Protein AF-A0A182H5F4-F1 (afdb_monomer_lite)

Secondary structure (DSSP, 8-state):
-EETT-TTTTTHHHHHHHHHHHHTT------EETT--TT-TTTHHHHHHHHHHHHHHHHTTT-GGGS---------

Radius of gyration: 20.17 Å; chains: 1; bounding box: 49×28×60 Å

Structure (mmCIF, N/CA/C/O backbone):
data_AF-A0A182H5F4-F1
#
_entry.id   AF-A0A182H5F4-F1
#
loop_
_atom_site.group_PDB
_atom_site.id
_atom_site.type_symbol
_atom_site.label_atom_id
_atom_site.label_alt_id
_atom_site.label_comp_id
_atom_site.label_asym_id
_atom_site.label_entity_id
_atom_site.label_seq_id
_atom_site.pdbx_PDB_ins_code
_atom_site.Cartn_x
_atom_site.Cartn_y
_atom_site.Cartn_z
_atom_site.occupancy
_atom_site.B_iso_or_equiv
_atom_site.auth_seq_id
_atom_site.auth_comp_id
_atom_site.auth_asym_id
_atom_site.auth_atom_id
_atom_site.pdbx_PDB_model_num
ATOM 1 N N . MET A 1 1 ? 1.869 -3.001 2.650 1.00 94.94 1 MET A N 1
ATOM 2 C CA . MET A 1 1 ? 2.995 -2.563 1.799 1.00 94.94 1 MET A CA 1
ATOM 3 C C . MET A 1 1 ? 2.907 -3.339 0.502 1.00 94.94 1 MET A C 1
ATOM 5 O O . MET A 1 1 ? 2.641 -4.530 0.589 1.00 94.94 1 MET A O 1
ATOM 9 N N . HIS A 1 2 ? 3.046 -2.696 -0.658 1.00 97.69 2 HIS A N 1
ATOM 10 C CA . HIS A 1 2 ? 2.959 -3.370 -1.963 1.00 97.69 2 HIS A CA 1
ATOM 11 C C . HIS A 1 2 ? 3.752 -2.598 -3.028 1.00 97.69 2 HIS A C 1
ATOM 13 O O . HIS A 1 2 ? 3.646 -1.371 -3.088 1.00 97.69 2 HIS A O 1
ATOM 19 N N . GLY A 1 3 ? 4.526 -3.291 -3.864 1.00 97.75 3 GLY A N 1
ATOM 20 C CA . GLY A 1 3 ? 5.127 -2.716 -5.071 1.00 97.75 3 GLY A CA 1
ATOM 21 C C . GLY A 1 3 ? 4.105 -2.566 -6.205 1.00 97.75 3 GLY A C 1
ATOM 22 O O . GLY A 1 3 ? 3.326 -3.482 -6.469 1.00 97.75 3 GLY A O 1
ATOM 23 N N . LEU A 1 4 ? 4.065 -1.412 -6.875 1.00 97.19 4 LEU A N 1
ATOM 24 C CA . LEU A 1 4 ? 3.122 -1.176 -7.980 1.00 97.19 4 LEU A CA 1
ATOM 25 C C . LEU A 1 4 ? 3.470 -1.986 -9.238 1.00 97.19 4 LEU A C 1
ATOM 27 O O . LEU A 1 4 ? 2.576 -2.271 -10.032 1.00 97.19 4 LEU A O 1
ATOM 31 N N . ALA A 1 5 ? 4.741 -2.354 -9.410 1.00 97.12 5 ALA A N 1
ATOM 32 C CA . ALA A 1 5 ? 5.241 -3.140 -10.534 1.00 97.12 5 ALA A CA 1
ATOM 33 C C . ALA A 1 5 ? 5.385 -4.638 -10.192 1.00 97.12 5 ALA A C 1
ATOM 35 O O . ALA A 1 5 ? 6.040 -5.383 -10.921 1.00 97.12 5 ALA A O 1
ATOM 36 N N . ASP A 1 6 ? 4.789 -5.099 -9.085 1.00 97.19 6 ASP A N 1
ATOM 37 C CA . ASP A 1 6 ? 4.788 -6.515 -8.716 1.00 97.19 6 ASP A CA 1
ATOM 38 C C . ASP A 1 6 ? 3.914 -7.335 -9.683 1.00 97.19 6 ASP A C 1
ATOM 40 O O . ASP A 1 6 ? 2.703 -7.129 -9.793 1.00 97.19 6 ASP A O 1
ATOM 44 N N . VAL A 1 7 ? 4.547 -8.280 -10.383 1.00 95.19 7 VAL A N 1
ATOM 45 C CA . VAL A 1 7 ? 3.902 -9.214 -11.317 1.00 95.19 7 VAL A CA 1
ATOM 46 C C . VAL A 1 7 ? 3.652 -10.602 -10.717 1.00 95.19 7 VAL A C 1
ATOM 48 O O . VAL A 1 7 ? 2.861 -11.357 -11.278 1.00 95.19 7 VAL A O 1
ATOM 51 N N . SER A 1 8 ? 4.300 -10.962 -9.601 1.00 96.75 8 SER A N 1
ATOM 52 C CA . SER A 1 8 ? 4.121 -12.266 -8.941 1.00 96.75 8 SER A CA 1
ATOM 53 C C . SER A 1 8 ? 2.941 -12.237 -7.970 1.00 96.75 8 SER A C 1
ATOM 55 O O . SER A 1 8 ? 2.148 -13.178 -7.923 1.00 96.75 8 SER A O 1
ATOM 57 N N . ALA A 1 9 ? 2.771 -11.123 -7.258 1.00 95.62 9 ALA A N 1
ATOM 58 C CA . ALA A 1 9 ? 1.590 -10.796 -6.480 1.00 95.62 9 ALA A CA 1
ATOM 59 C C . ALA A 1 9 ? 1.026 -9.459 -6.987 1.00 95.62 9 ALA A C 1
ATOM 61 O O . ALA A 1 9 ? 1.375 -8.408 -6.454 1.00 95.62 9 ALA A O 1
ATOM 62 N N . PRO A 1 10 ? 0.140 -9.467 -8.002 1.00 95.12 10 PRO A N 1
ATOM 63 C CA . PRO A 1 10 ? -0.357 -8.243 -8.620 1.00 95.12 10 PRO A CA 1
ATOM 64 C C . PRO A 1 10 ? -0.923 -7.232 -7.617 1.00 95.12 10 PRO A C 1
ATOM 66 O O . PRO A 1 10 ? -1.693 -7.587 -6.718 1.00 95.12 10 PRO A O 1
ATOM 69 N N . PHE A 1 11 ? -0.611 -5.950 -7.830 1.00 96.00 11 PHE A N 1
ATOM 70 C CA . PHE A 1 11 ? -1.063 -4.825 -6.996 1.00 96.00 11 PHE A CA 1
ATOM 71 C C . PHE A 1 11 ? -2.588 -4.797 -6.769 1.00 96.00 11 PHE A C 1
ATOM 73 O O . PHE A 1 11 ? -3.074 -4.356 -5.724 1.00 96.00 11 PHE A O 1
ATOM 80 N N . GLN A 1 12 ? -3.356 -5.347 -7.717 1.00 97.06 12 GLN A N 1
ATOM 81 C CA . GLN A 1 12 ? -4.810 -5.500 -7.636 1.00 97.06 12 GLN A CA 1
ATOM 82 C C . GLN A 1 12 ? -5.287 -6.232 -6.374 1.00 97.06 12 GLN A C 1
ATOM 84 O O . GLN A 1 12 ? -6.378 -5.936 -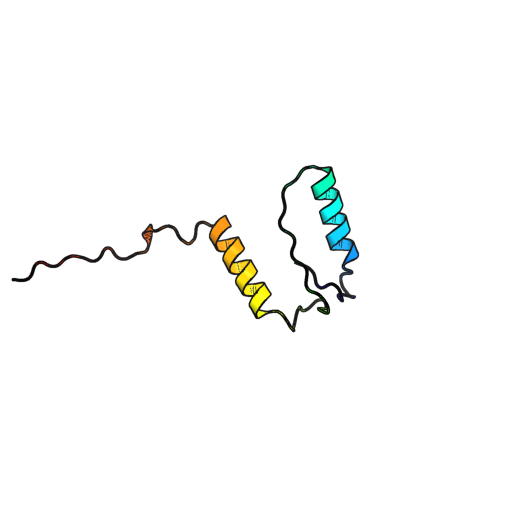5.889 1.00 97.06 12 GLN A O 1
ATOM 89 N N . HIS A 1 13 ? -4.504 -7.163 -5.823 1.00 96.31 13 HIS A N 1
ATOM 90 C CA . HIS A 1 13 ? -4.854 -7.832 -4.567 1.00 96.31 13 HIS A CA 1
ATOM 91 C C . HIS A 1 13 ? -4.874 -6.848 -3.391 1.00 96.31 13 HIS A C 1
ATOM 93 O O . HIS A 1 13 ? -5.827 -6.828 -2.611 1.00 96.31 13 HIS A O 1
ATOM 99 N N . GLY A 1 14 ? -3.856 -5.987 -3.295 1.00 96.00 14 GLY A N 1
ATOM 100 C CA . GLY A 1 14 ? -3.736 -5.009 -2.218 1.00 96.00 14 GLY A CA 1
ATOM 101 C C . GLY A 1 14 ? -4.868 -3.981 -2.231 1.00 96.00 14 GLY A C 1
ATOM 102 O O . GLY A 1 14 ? -5.457 -3.702 -1.188 1.00 96.00 14 GLY A O 1
ATOM 103 N N . ILE A 1 15 ? -5.225 -3.461 -3.409 1.00 97.62 15 ILE A N 1
ATOM 104 C CA . ILE A 1 15 ? -6.311 -2.473 -3.533 1.00 97.62 15 ILE A CA 1
ATOM 105 C C . ILE A 1 15 ? -7.707 -3.081 -3.351 1.00 97.62 15 ILE A C 1
ATOM 107 O O . ILE A 1 15 ? -8.597 -2.397 -2.852 1.00 97.62 15 ILE A O 1
ATOM 111 N N . GLN A 1 16 ? -7.914 -4.358 -3.694 1.00 98.31 16 GLN A N 1
ATOM 112 C CA . GLN A 1 16 ? -9.174 -5.051 -3.399 1.00 98.31 16 GLN A CA 1
ATOM 113 C C . GLN A 1 16 ? -9.380 -5.211 -1.890 1.00 98.31 16 GLN A C 1
ATOM 115 O O . GLN A 1 16 ? -10.471 -4.934 -1.393 1.00 98.31 16 GLN A O 1
ATOM 120 N N . LEU A 1 17 ? -8.328 -5.579 -1.150 1.00 97.75 17 LEU A N 1
ATOM 121 C CA . LEU A 1 17 ? -8.374 -5.617 0.312 1.00 97.75 17 LEU A CA 1
ATOM 122 C C . LEU A 1 17 ? -8.623 -4.223 0.904 1.00 97.75 17 LEU A C 1
ATOM 124 O O . LEU A 1 17 ? -9.479 -4.077 1.772 1.00 97.75 17 LEU A O 1
ATOM 128 N N . ALA A 1 18 ? -7.921 -3.196 0.413 1.00 98.25 18 ALA A N 1
ATOM 129 C CA . ALA A 1 18 ? -8.116 -1.818 0.866 1.00 98.25 18 ALA A CA 1
ATOM 130 C C . ALA A 1 18 ? -9.567 -1.355 0.663 1.00 98.25 18 ALA A C 1
ATOM 132 O O . ALA A 1 18 ? -10.166 -0.803 1.581 1.00 98.25 18 ALA A O 1
ATOM 133 N N . ARG A 1 19 ? -10.162 -1.655 -0.500 1.00 98.56 19 ARG A N 1
ATOM 134 C CA . ARG A 1 19 ? -11.576 -1.378 -0.775 1.00 98.56 19 ARG A CA 1
ATOM 135 C C . ARG A 1 19 ? -12.495 -2.066 0.237 1.00 98.56 19 ARG A C 1
ATOM 137 O O . ARG A 1 19 ? -13.364 -1.400 0.790 1.00 98.56 19 ARG A O 1
ATOM 144 N N . ALA A 1 20 ? -12.297 -3.359 0.494 1.00 98.69 20 ALA A N 1
ATOM 145 C CA . ALA A 1 20 ? -13.123 -4.107 1.441 1.00 98.69 20 ALA A CA 1
ATOM 146 C C . ALA A 1 20 ? -13.029 -3.539 2.872 1.00 98.69 20 ALA A C 1
ATOM 148 O O . ALA A 1 20 ? -14.052 -3.387 3.535 1.00 98.69 20 ALA A O 1
ATOM 149 N N . LEU A 1 21 ? -11.825 -3.159 3.320 1.00 98.69 21 LEU A N 1
ATOM 150 C CA . LEU A 1 21 ? -11.606 -2.512 4.622 1.00 98.69 21 LEU A CA 1
ATOM 151 C C . LEU A 1 21 ? -12.274 -1.130 4.705 1.00 98.69 21 LEU A C 1
ATOM 153 O O . LEU A 1 21 ? -12.829 -0.770 5.743 1.00 98.69 21 LEU A O 1
ATOM 157 N N . THR A 1 22 ? -12.252 -0.354 3.617 1.00 98.62 22 THR A N 1
ATOM 158 C CA . THR A 1 22 ? -12.967 0.927 3.540 1.00 98.62 22 THR A CA 1
ATOM 159 C C . THR A 1 22 ? -14.480 0.730 3.610 1.00 98.62 22 THR A C 1
ATOM 161 O O . THR A 1 22 ? -15.146 1.431 4.369 1.00 98.62 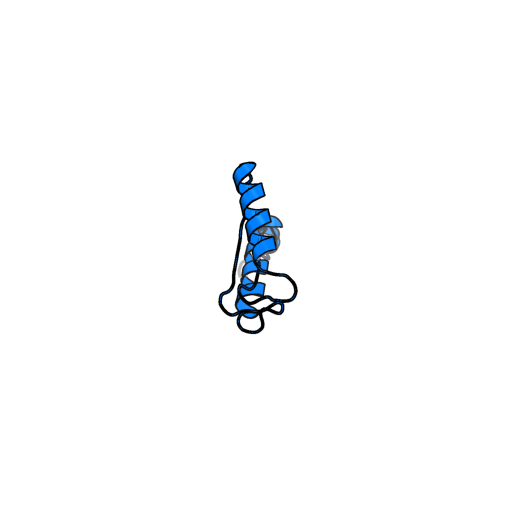22 THR A O 1
ATOM 164 N N . GLU A 1 23 ? -15.030 -0.230 2.863 1.00 98.75 23 GLU A N 1
ATOM 165 C CA . GLU A 1 23 ? -16.465 -0.548 2.872 1.00 98.75 23 GLU A CA 1
ATOM 166 C C . GLU A 1 23 ? -16.941 -1.036 4.254 1.00 98.75 23 GLU A C 1
ATOM 168 O O . GLU A 1 23 ? -18.073 -0.752 4.642 1.00 98.75 23 GLU A O 1
ATOM 173 N N . SER A 1 24 ? -16.075 -1.695 5.036 1.00 98.62 24 SER A N 1
ATOM 174 C CA . SER A 1 24 ? -16.362 -2.095 6.422 1.00 98.62 24 SER A CA 1
ATOM 175 C C . SER A 1 24 ? -16.111 -1.003 7.470 1.00 98.62 24 SER A C 1
ATOM 177 O O . SER A 1 24 ? -16.306 -1.250 8.660 1.00 98.62 24 SER A O 1
ATOM 179 N N . GLY A 1 25 ? -15.661 0.192 7.071 1.00 98.44 25 GLY A N 1
ATOM 180 C CA . GLY A 1 25 ? -15.337 1.288 7.991 1.00 98.44 25 GLY A CA 1
ATOM 181 C C . GLY A 1 25 ? -14.107 1.027 8.869 1.00 98.44 25 GLY A C 1
ATOM 182 O O . GLY A 1 25 ? -13.945 1.651 9.917 1.00 98.44 25 GLY A O 1
ATOM 183 N N . THR A 1 26 ? -13.240 0.091 8.478 1.00 98.50 26 THR A N 1
ATOM 184 C CA . THR A 1 26 ? -12.028 -0.252 9.223 1.00 98.50 26 THR A CA 1
ATOM 185 C C . THR A 1 26 ? -10.915 0.742 8.907 1.00 98.50 26 THR A C 1
ATOM 187 O O . THR A 1 26 ? -10.601 0.990 7.746 1.00 98.50 26 THR A O 1
ATOM 190 N N . ILE A 1 27 ? -10.282 1.297 9.943 1.00 97.94 27 ILE A N 1
ATOM 191 C CA . ILE A 1 27 ? -9.103 2.151 9.778 1.00 97.94 27 ILE A CA 1
ATOM 192 C C . ILE A 1 27 ? -7.881 1.271 9.519 1.00 97.94 27 ILE A C 1
ATOM 194 O O . ILE A 1 27 ? -7.624 0.320 10.254 1.00 97.94 27 ILE A O 1
ATOM 198 N N . PHE A 1 28 ? -7.112 1.602 8.485 1.00 97.44 28 PHE A N 1
ATOM 199 C CA . PHE A 1 28 ? -5.896 0.883 8.123 1.00 97.44 28 PHE A CA 1
ATOM 200 C C . PHE A 1 28 ? -4.805 1.843 7.652 1.00 97.44 28 PHE A C 1
ATOM 202 O O . PHE A 1 28 ? -5.070 2.975 7.246 1.00 97.44 28 PHE A O 1
ATOM 209 N N . ARG A 1 29 ? -3.559 1.363 7.681 1.00 96.88 29 ARG A N 1
ATOM 210 C CA . ARG A 1 29 ? -2.408 2.018 7.057 1.00 96.88 29 ARG A CA 1
ATOM 211 C C . ARG A 1 29 ? -2.048 1.249 5.791 1.00 96.88 29 ARG A C 1
ATOM 213 O O . ARG A 1 29 ? -1.873 0.033 5.831 1.00 96.88 29 ARG A O 1
ATOM 220 N N . TYR A 1 30 ? -1.919 1.955 4.674 1.00 97.00 30 TYR A N 1
ATOM 221 C CA . TYR A 1 30 ? -1.494 1.380 3.403 1.00 97.00 30 TYR A CA 1
ATOM 222 C C . TYR A 1 30 ? -0.293 2.151 2.874 1.00 97.00 30 TYR A C 1
ATOM 224 O O . TYR A 1 30 ? -0.272 3.375 2.900 1.00 97.00 30 TYR A O 1
ATOM 232 N N . GLN A 1 31 ? 0.707 1.414 2.412 1.00 97.25 31 GLN A N 1
ATOM 233 C CA . GLN A 1 31 ? 1.934 1.955 1.843 1.00 97.25 31 GLN A CA 1
ATOM 234 C C . GLN A 1 31 ? 2.166 1.240 0.524 1.00 97.25 31 GLN A C 1
ATOM 236 O O . GLN A 1 31 ? 2.081 0.010 0.460 1.00 97.25 31 GLN A O 1
ATOM 241 N N . SER A 1 32 ? 2.478 2.008 -0.506 1.00 97.31 3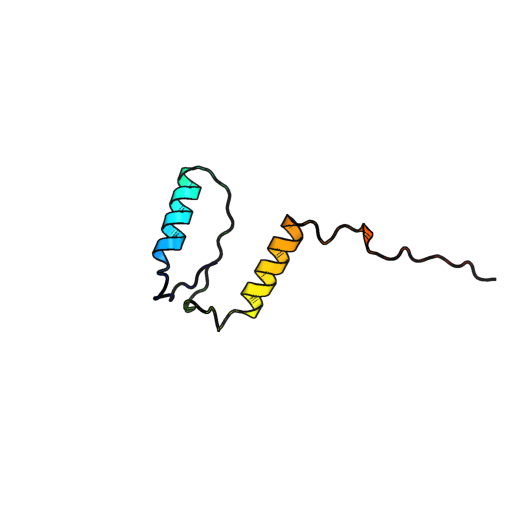2 SER A N 1
ATOM 242 C CA . SER A 1 32 ? 2.780 1.495 -1.831 1.00 97.31 32 SER A CA 1
ATOM 243 C C . SER A 1 32 ? 4.058 2.126 -2.368 1.00 97.31 32 SER A C 1
ATOM 245 O O . SER A 1 32 ? 4.393 3.243 -1.971 1.00 97.31 32 SER A O 1
ATOM 247 N N . TYR A 1 33 ? 4.762 1.420 -3.249 1.00 97.94 33 TYR A N 1
ATOM 248 C CA . TYR A 1 33 ? 6.022 1.882 -3.830 1.00 97.94 33 TYR A CA 1
ATOM 249 C C . TYR A 1 33 ? 5.954 1.841 -5.354 1.00 97.94 33 TYR A C 1
ATOM 251 O O . TYR A 1 33 ? 5.695 0.789 -5.941 1.00 97.94 33 TYR A O 1
ATOM 259 N N . ALA A 1 34 ? 6.117 3.010 -5.977 1.00 96.50 34 ALA A N 1
ATOM 260 C CA . ALA A 1 34 ? 6.148 3.145 -7.429 1.00 96.50 34 ALA A CA 1
ATOM 261 C C . ALA A 1 34 ? 7.382 2.439 -7.998 1.00 96.50 34 ALA A C 1
ATOM 263 O O . ALA A 1 34 ? 8.417 2.416 -7.342 1.00 96.50 34 ALA A O 1
ATOM 264 N N . ASP A 1 35 ? 7.245 1.864 -9.191 1.00 96.44 35 ASP A N 1
ATOM 265 C CA . ASP A 1 35 ? 8.309 1.172 -9.936 1.00 96.44 35 ASP A CA 1
ATOM 266 C C . ASP A 1 35 ? 8.985 -0.012 -9.217 1.00 96.44 35 ASP A C 1
ATOM 268 O O . ASP A 1 35 ? 9.913 -0.619 -9.746 1.00 96.44 35 ASP A O 1
ATOM 272 N N . GLU A 1 36 ? 8.472 -0.416 -8.053 1.00 98.00 36 GLU A N 1
ATOM 273 C CA . GLU A 1 36 ? 8.979 -1.556 -7.297 1.00 98.00 36 GLU A CA 1
ATOM 274 C C . GLU A 1 36 ? 8.201 -2.836 -7.604 1.00 98.00 36 GLU A C 1
ATOM 276 O O . GLU A 1 36 ? 6.965 -2.852 -7.617 1.00 98.00 36 GLU A O 1
ATOM 281 N N . GLY A 1 37 ? 8.947 -3.921 -7.815 1.00 96.56 37 GLY A N 1
ATOM 282 C CA . GLY A 1 37 ? 8.416 -5.277 -7.928 1.00 96.56 37 GLY A CA 1
ATOM 283 C C . GLY A 1 37 ? 8.181 -5.934 -6.565 1.00 96.56 37 GLY A C 1
ATOM 284 O O . GLY A 1 37 ? 8.136 -5.269 -5.532 1.00 96.56 37 GLY A O 1
ATOM 285 N N . HIS A 1 38 ? 8.081 -7.265 -6.557 1.00 96.06 38 HIS A N 1
ATOM 286 C CA . HIS A 1 38 ? 7.836 -8.052 -5.342 1.00 96.06 38 HIS A CA 1
ATOM 287 C C . HIS A 1 38 ? 8.867 -7.818 -4.227 1.00 96.06 38 HIS A C 1
ATOM 289 O O . HIS A 1 38 ? 8.530 -7.790 -3.047 1.00 96.06 38 HIS A O 1
ATOM 295 N N . GLU A 1 39 ? 10.131 -7.642 -4.606 1.00 96.69 39 GLU A N 1
ATOM 296 C CA . GLU A 1 39 ? 11.263 -7.610 -3.674 1.00 96.69 39 GLU A CA 1
ATOM 297 C C . GLU A 1 39 ? 11.565 -6.213 -3.114 1.00 96.69 39 GLU A C 1
ATOM 299 O O . GLU A 1 39 ? 12.356 -6.096 -2.181 1.00 96.69 39 GLU A O 1
ATOM 304 N N . LEU A 1 40 ? 10.930 -5.157 -3.644 1.00 97.12 40 LEU A N 1
ATOM 305 C CA . LEU A 1 40 ? 11.089 -3.771 -3.174 1.00 97.12 40 LEU A CA 1
ATOM 306 C C . LEU A 1 40 ? 12.558 -3.285 -3.125 1.00 97.12 40 LEU A C 1
ATOM 308 O O . LEU A 1 40 ? 12.929 -2.483 -2.261 1.00 97.12 40 LEU A O 1
ATOM 312 N N . HIS A 1 41 ? 13.406 -3.799 -4.022 1.00 96.75 41 HIS A N 1
ATOM 313 C CA . HIS A 1 41 ? 14.858 -3.618 -4.013 1.00 96.75 41 HIS A CA 1
ATOM 314 C C . HIS A 1 41 ? 15.318 -2.156 -3.941 1.00 96.75 41 HIS A C 1
ATOM 316 O O . HIS A 1 41 ? 16.306 -1.874 -3.262 1.00 96.75 41 HIS A O 1
ATOM 322 N N . GLY A 1 42 ? 14.629 -1.225 -4.607 1.00 97.38 42 GLY A N 1
ATOM 323 C CA . GLY A 1 42 ? 15.036 0.184 -4.637 1.00 97.38 42 GLY A CA 1
ATOM 324 C C . GLY A 1 42 ? 14.664 0.972 -3.378 1.00 97.38 42 GLY A C 1
ATOM 325 O O . GLY A 1 42 ? 15.123 2.100 -3.204 1.00 97.38 42 GLY A O 1
ATOM 326 N N . VAL A 1 43 ? 13.865 0.392 -2.474 1.00 97.75 43 VAL A N 1
ATOM 327 C CA . VAL A 1 43 ? 13.252 1.111 -1.341 1.00 97.75 43 VAL A CA 1
ATOM 328 C C . VAL A 1 43 ? 13.367 0.384 0.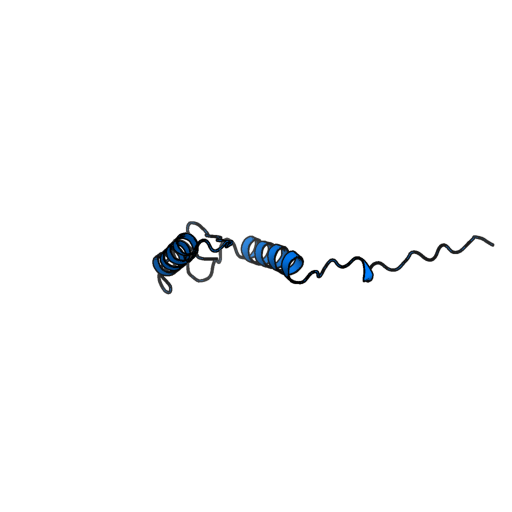001 1.00 97.75 43 VAL A C 1
ATOM 330 O O . VAL A 1 43 ? 12.718 0.789 0.969 1.00 97.75 43 VAL A O 1
ATOM 333 N N . LEU A 1 44 ? 14.195 -0.663 0.100 1.00 97.69 44 LEU A N 1
ATOM 334 C CA . LEU A 1 44 ? 14.322 -1.490 1.310 1.00 97.69 44 LEU A CA 1
ATOM 335 C C . LEU A 1 44 ? 14.592 -0.674 2.582 1.00 97.69 44 LEU A C 1
ATOM 337 O O . LEU A 1 44 ? 13.965 -0.923 3.608 1.00 97.69 44 LEU A O 1
ATOM 341 N N . GLU A 1 45 ? 15.467 0.332 2.525 1.00 98.00 45 GLU A N 1
ATOM 342 C CA . GLU A 1 45 ? 15.743 1.195 3.683 1.00 98.00 45 GLU A CA 1
ATOM 343 C C . GLU A 1 45 ? 14.471 1.907 4.178 1.00 98.00 45 GLU A C 1
ATOM 345 O O . GLU A 1 45 ? 14.182 1.909 5.376 1.00 98.00 45 GLU A O 1
ATOM 350 N N . HIS A 1 46 ? 13.666 2.459 3.263 1.00 97.88 46 HIS A N 1
ATOM 351 C CA . HIS A 1 46 ? 12.400 3.108 3.611 1.00 97.88 46 HIS A CA 1
ATOM 352 C C . HIS A 1 46 ? 11.372 2.104 4.141 1.00 97.88 46 HIS A C 1
ATOM 354 O O . HIS A 1 46 ? 10.656 2.406 5.095 1.00 97.88 46 HIS A O 1
ATOM 360 N N . VAL A 1 47 ? 11.292 0.912 3.538 1.00 97.81 47 VAL A N 1
ATOM 361 C CA . VAL A 1 47 ? 10.430 -0.188 4.002 1.00 97.81 47 VAL A CA 1
ATOM 362 C C . VAL A 1 47 ? 10.749 -0.536 5.453 1.00 97.81 47 VAL A C 1
ATOM 364 O O . VAL A 1 47 ? 9.860 -0.462 6.300 1.00 97.81 47 VAL A O 1
ATOM 367 N N . TYR A 1 48 ? 12.013 -0.835 5.763 1.00 97.81 48 TYR A N 1
ATOM 368 C CA . TYR A 1 48 ? 12.408 -1.238 7.112 1.00 97.81 48 TYR A CA 1
ATOM 369 C C . TYR A 1 48 ? 12.213 -0.122 8.140 1.00 97.81 48 TYR A C 1
ATOM 371 O O . TYR A 1 48 ? 11.672 -0.389 9.210 1.00 97.81 48 TYR A O 1
ATOM 379 N N . ARG A 1 49 ? 12.546 1.134 7.811 1.00 97.75 49 ARG A N 1
ATOM 380 C CA . ARG A 1 49 ? 12.283 2.275 8.709 1.00 97.75 49 ARG A CA 1
ATOM 381 C C . ARG A 1 49 ? 10.794 2.489 8.972 1.00 97.75 49 ARG A C 1
ATOM 383 O O . ARG A 1 49 ? 10.405 2.778 10.098 1.00 97.75 49 ARG A O 1
ATOM 390 N N . THR A 1 50 ? 9.951 2.313 7.955 1.00 97.56 50 THR A N 1
ATOM 391 C CA . THR A 1 50 ? 8.490 2.435 8.103 1.00 97.56 50 THR A CA 1
ATOM 392 C C . THR A 1 50 ? 7.918 1.306 8.963 1.00 97.56 50 THR A C 1
ATOM 394 O O . THR A 1 50 ? 7.007 1.535 9.759 1.00 97.56 50 THR A O 1
ATOM 397 N N . MET A 1 51 ? 8.444 0.084 8.822 1.00 96.69 51 MET A N 1
ATOM 398 C CA . MET A 1 51 ? 8.077 -1.044 9.683 1.00 96.69 51 MET A CA 1
ATOM 399 C C . MET A 1 51 ? 8.494 -0.797 11.130 1.00 96.69 51 MET A C 1
ATOM 401 O O . MET A 1 51 ? 7.693 -1.028 12.030 1.00 96.69 51 MET A O 1
ATOM 405 N N . GLU A 1 52 ? 9.719 -0.317 11.348 1.00 95.62 52 GLU A N 1
ATOM 406 C CA . GLU A 1 52 ? 10.235 0.016 12.674 1.00 95.62 52 GLU A CA 1
ATOM 407 C C . GLU A 1 52 ? 9.357 1.068 13.363 1.00 95.62 52 GLU A C 1
ATOM 409 O O . GLU A 1 52 ? 8.894 0.828 14.475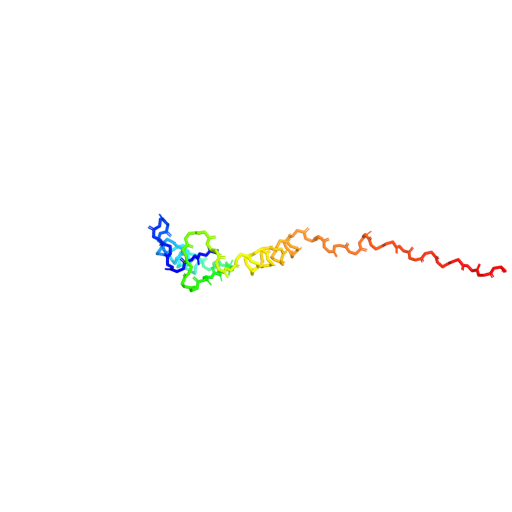 1.00 95.62 52 GLU A O 1
ATOM 414 N N . ASP A 1 53 ? 9.066 2.186 12.690 1.00 94.62 53 ASP A N 1
ATOM 415 C CA . ASP A 1 53 ? 8.186 3.246 13.202 1.00 94.62 53 ASP A CA 1
ATOM 416 C C . ASP A 1 53 ? 6.799 2.710 13.590 1.00 94.62 53 ASP A C 1
ATOM 418 O O . ASP A 1 53 ? 6.317 2.925 14.705 1.00 94.62 53 ASP A O 1
ATOM 422 N N . PHE A 1 54 ? 6.172 1.942 12.693 1.00 94.94 54 PHE A N 1
ATOM 423 C CA . PHE A 1 54 ? 4.856 1.364 12.949 1.00 94.94 54 PHE A CA 1
ATOM 424 C C . PHE A 1 54 ? 4.873 0.404 14.145 1.00 94.94 54 PHE A C 1
ATOM 426 O O . PHE A 1 54 ? 4.007 0.480 15.017 1.00 94.94 54 PHE A O 1
ATOM 433 N N . LEU A 1 55 ? 5.865 -0.488 14.207 1.00 94.62 55 LEU A N 1
ATOM 434 C CA . LEU A 1 55 ? 5.967 -1.492 15.261 1.00 94.62 55 LEU A CA 1
ATOM 435 C C . LEU A 1 55 ? 6.318 -0.879 16.617 1.00 94.62 55 LEU A C 1
ATOM 437 O O . LEU A 1 55 ? 5.747 -1.316 17.611 1.00 94.62 55 LEU A O 1
ATOM 441 N N . LYS A 1 56 ? 7.174 0.150 16.676 1.00 93.19 56 LYS A N 1
ATOM 442 C CA . LYS A 1 56 ? 7.444 0.895 17.919 1.00 93.19 56 LYS A CA 1
ATOM 443 C C . LYS A 1 56 ? 6.161 1.455 18.522 1.00 93.19 56 LYS A C 1
ATOM 445 O O . LYS A 1 56 ? 5.897 1.231 19.703 1.00 93.19 56 LYS A O 1
ATOM 450 N N . GLY A 1 57 ? 5.326 2.089 17.695 1.00 89.19 57 GLY A N 1
ATOM 451 C CA . GLY A 1 57 ? 4.026 2.607 18.120 1.00 89.19 57 GLY A CA 1
ATOM 452 C C . GLY A 1 57 ? 3.055 1.513 18.577 1.00 89.19 57 GLY A C 1
ATOM 453 O O . GLY A 1 57 ? 2.369 1.682 19.582 1.00 89.19 57 GLY A O 1
ATOM 454 N N . CYS A 1 58 ? 3.006 0.376 17.878 1.00 92.00 58 CYS A N 1
ATOM 455 C CA . CYS A 1 58 ? 2.109 -0.732 18.226 1.00 92.00 58 CYS A CA 1
ATOM 456 C C . CYS A 1 58 ? 2.534 -1.511 19.476 1.00 92.00 58 CYS A C 1
ATOM 458 O O . CYS A 1 58 ? 1.676 -2.026 20.188 1.00 92.00 58 CYS A O 1
ATOM 460 N N . LEU A 1 59 ? 3.840 -1.647 19.702 1.00 91.69 59 LEU A N 1
ATOM 461 C CA . LEU A 1 59 ? 4.408 -2.509 20.740 1.00 91.69 59 LEU A CA 1
ATOM 462 C C . LEU A 1 59 ? 4.897 -1.727 21.967 1.00 91.69 59 LEU A C 1
ATOM 464 O O . LEU A 1 59 ? 5.415 -2.340 22.895 1.00 91.69 59 LEU A O 1
ATOM 468 N N . SER A 1 60 ? 4.743 -0.397 21.979 1.00 84.50 60 SER A N 1
ATOM 469 C CA . SER A 1 60 ? 5.159 0.478 23.087 1.00 84.50 60 SER A CA 1
ATOM 470 C C . SER A 1 60 ? 6.629 0.291 23.493 1.00 84.50 60 SER A C 1
ATOM 472 O O . SER A 1 60 ? 6.979 0.389 24.669 1.00 84.50 60 SER A O 1
ATOM 474 N N . LEU A 1 61 ? 7.497 0.019 22.513 1.00 74.38 61 LEU A N 1
ATOM 475 C CA . LEU A 1 61 ? 8.920 -0.278 22.738 1.00 74.38 61 LEU A CA 1
ATOM 476 C C . LEU A 1 61 ? 9.719 0.920 23.276 1.00 74.38 61 LEU A C 1
ATOM 478 O O . LEU A 1 61 ? 10.817 0.728 23.779 1.00 74.38 61 LEU A O 1
ATOM 482 N N . ASP A 1 62 ? 9.151 2.126 23.223 1.00 62.56 62 ASP A N 1
ATOM 483 C CA . ASP A 1 62 ? 9.721 3.352 23.793 1.00 62.56 62 ASP A CA 1
ATOM 484 C C . ASP A 1 62 ? 9.177 3.648 25.205 1.00 62.56 62 ASP A C 1
ATOM 486 O O . ASP A 1 62 ? 9.091 4.806 25.614 1.00 62.56 62 ASP A O 1
ATOM 490 N N . SER A 1 63 ? 8.766 2.621 25.959 1.00 60.44 63 SER A N 1
ATOM 491 C CA . SER A 1 63 ? 8.440 2.801 27.378 1.00 60.44 63 SER A CA 1
ATOM 492 C C . SER A 1 63 ? 9.676 3.390 28.066 1.00 60.44 63 SER A C 1
ATOM 494 O O . SER A 1 63 ? 10.730 2.760 28.077 1.00 60.44 63 SER A O 1
ATOM 496 N N . ASP A 1 64 ? 9.565 4.597 28.631 1.00 57.97 64 ASP A N 1
ATOM 497 C CA . ASP A 1 64 ? 10.644 5.345 29.307 1.00 57.97 64 ASP A CA 1
ATOM 498 C C . ASP A 1 64 ? 11.300 4.598 30.504 1.00 57.97 64 ASP A C 1
ATOM 500 O O . ASP A 1 64 ? 12.145 5.158 31.203 1.00 57.97 64 ASP A O 1
ATOM 504 N N . ASP A 1 65 ? 10.947 3.331 30.738 1.00 58.34 65 ASP A N 1
ATOM 505 C CA . ASP A 1 65 ? 11.445 2.457 31.801 1.00 58.34 65 ASP A CA 1
ATOM 506 C C . ASP A 1 65 ? 12.905 1.992 31.613 1.00 58.34 65 ASP A C 1
ATOM 508 O O . ASP A 1 65 ? 13.522 1.548 32.581 1.00 58.34 65 ASP A O 1
ATOM 512 N N . GLU A 1 66 ? 13.502 2.132 30.421 1.00 58.28 66 GLU A N 1
ATOM 513 C CA . GLU A 1 66 ? 14.900 1.728 30.159 1.00 58.28 66 GLU A CA 1
ATOM 514 C C . GLU A 1 66 ? 15.929 2.869 30.156 1.00 58.28 66 GLU A C 1
ATOM 516 O O . GLU A 1 66 ? 17.111 2.622 29.906 1.00 58.28 66 GLU A O 1
ATOM 521 N N . LYS A 1 67 ? 15.563 4.121 30.467 1.00 58.16 67 LYS A N 1
ATOM 522 C CA . LYS A 1 67 ? 16.604 5.138 30.704 1.00 58.16 67 LYS A CA 1
ATOM 523 C C . LYS A 1 67 ? 17.237 4.872 32.072 1.00 58.16 67 LYS A C 1
ATOM 525 O O . LYS A 1 67 ? 16.528 4.957 33.080 1.00 58.16 67 LYS A O 1
ATOM 530 N N . PRO A 1 68 ? 18.553 4.590 32.163 1.00 57.69 68 PRO A N 1
ATOM 531 C CA . PRO A 1 68 ? 19.226 4.551 33.451 1.00 57.69 68 PRO A CA 1
ATOM 532 C C . PRO A 1 68 ? 18.978 5.894 34.131 1.00 57.69 68 PRO A C 1
ATOM 534 O O . PRO A 1 68 ? 19.317 6.941 33.581 1.00 57.69 68 PRO A O 1
ATOM 537 N N . LYS A 1 69 ? 18.342 5.880 35.305 1.00 61.81 69 LYS A N 1
ATOM 538 C CA . LYS A 1 69 ? 18.233 7.086 36.125 1.00 61.81 69 LYS A CA 1
ATOM 539 C C . LYS A 1 69 ? 19.661 7.537 36.401 1.00 61.81 69 LYS A C 1
ATOM 541 O O . LYS A 1 69 ? 20.406 6.790 37.033 1.00 61.81 69 LYS A O 1
ATOM 546 N N . GLU A 1 70 ? 20.053 8.708 35.901 1.00 64.56 70 GLU A N 1
ATOM 547 C CA . GLU A 1 70 ? 21.327 9.310 36.281 1.00 64.56 70 GLU A CA 1
ATOM 548 C C . GLU A 1 70 ? 21.357 9.388 37.809 1.00 64.56 70 GLU A C 1
ATOM 550 O O . GLU A 1 70 ? 20.575 10.107 38.436 1.00 64.56 70 GLU A O 1
ATOM 555 N N . VAL A 1 71 ? 22.212 8.573 38.425 1.00 65.19 71 VAL A N 1
ATOM 556 C CA . VAL A 1 71 ? 22.450 8.643 39.860 1.00 65.19 71 VAL A CA 1
ATOM 557 C C . VAL A 1 71 ? 23.259 9.912 40.068 1.00 65.19 71 VAL A C 1
ATOM 559 O O . VAL A 1 71 ? 24.448 9.955 39.765 1.00 65.19 71 VAL A O 1
ATOM 562 N N . HIS A 1 72 ? 22.601 10.963 40.547 1.00 68.38 72 HIS A N 1
ATOM 563 C CA . HIS A 1 72 ? 23.285 12.152 41.029 1.00 68.38 72 HIS A CA 1
ATOM 564 C C . HIS A 1 72 ? 24.148 11.746 42.229 1.00 68.38 72 HIS A C 1
ATOM 566 O O . HIS A 1 72 ? 23.631 11.559 43.329 1.00 68.38 72 HIS A O 1
ATOM 572 N N . VAL A 1 73 ? 25.448 11.552 42.002 1.00 68.44 73 VAL A N 1
ATOM 573 C CA . VAL A 1 73 ? 26.435 11.371 43.069 1.00 68.44 73 VAL A CA 1
ATOM 574 C C . VAL A 1 73 ? 26.797 12.7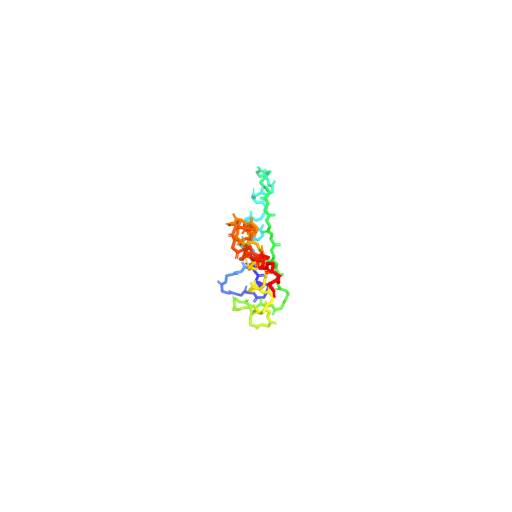71 43.570 1.00 68.44 73 VAL A C 1
ATOM 576 O O . VAL A 1 73 ? 27.342 13.553 42.788 1.00 68.44 73 VAL A O 1
ATOM 579 N N . PRO A 1 74 ? 26.473 13.141 44.822 1.00 60.47 74 PRO A N 1
ATOM 580 C CA . PRO A 1 74 ? 26.923 14.407 45.381 1.00 60.47 74 PRO A CA 1
ATOM 581 C C . PRO A 1 74 ? 28.446 14.364 45.518 1.00 60.47 74 PRO A C 1
ATOM 583 O O . PRO A 1 74 ? 28.985 13.386 46.033 1.00 60.47 74 PRO A O 1
ATOM 586 N N . ASN A 1 75 ? 29.126 15.409 45.046 1.00 63.91 75 ASN A N 1
ATOM 587 C CA . ASN A 1 75 ? 30.566 15.569 45.243 1.00 63.91 75 ASN A CA 1
ATOM 588 C C . ASN A 1 75 ? 30.883 15.614 46.748 1.00 63.91 75 ASN A C 1
ATOM 590 O O . ASN A 1 75 ? 30.359 16.486 47.447 1.00 63.91 75 ASN A O 1
ATOM 594 N N . GLU A 1 76 ? 31.739 14.699 47.209 1.00 52.66 76 GLU A N 1
ATOM 595 C CA . GLU A 1 76 ? 32.495 14.824 48.466 1.00 52.66 76 GLU A CA 1
ATOM 596 C C . GLU A 1 76 ? 33.732 15.711 48.272 1.00 52.66 76 GLU A C 1
ATOM 598 O O . GLU A 1 76 ? 34.386 15.602 47.205 1.00 52.66 76 GLU A O 1
#

Foldseek 3Di:
DEECAEPPDHPVVVVVVVVVCVVVVHDDDDDYDYPDYPVSVVCVVVVVVVVVVVVCVVVVVPPVVPDPDPPPDDDD

pLDDT: mean 89.3, std 14.41, range [52.66, 98.75]

Sequence (76 aa):
MHGLADVSAPFQHGIQLARALTESGTIFRYQSYADEGHELHGVLEHVYRTMEDFLKGCLSLDSDDEKPKEVHVPNE